Protein AF-A0A3M8T167-F1 (afdb_monomer_lite)

Secondary structure (DSSP, 8-state):
-HHHHHHHHHHHHHHHHHHHHHHHHHHHHHHS-GGGGGGG-S---HHHHHHHHHHTTHHHHHHHHHHHHHHHHHHHHHS---HHHHHHHHHHHHHHHHHHHHHHHHHHIIIIIIHHHHHT--

Sequence (122 aa):
MIRIVLSVWIYISSLVAIGTTAGLISRVLAVYPQAHLASFGPVVPTIATTHAAWLGSAPAALGLAAAISIAAGLYFWRSRRARESKTFAVTMIAAVNYFLAFFCVMTLLVAYFYLPKIANMA

pLDDT: mean 90.44, std 5.83, range [55.88, 97.62]

Organism: NCBI:txid1327343

Structure (mmCIF, N/CA/C/O backbone):
data_AF-A0A3M8T167-F1
#
_entry.id   AF-A0A3M8T167-F1
#
loop_
_atom_site.group_PDB
_atom_site.id
_atom_site.type_symbol
_atom_site.label_atom_id
_atom_site.label_alt_id
_atom_site.label_comp_id
_atom_site.label_asym_id
_atom_site.label_entity_id
_atom_site.label_seq_id
_atom_site.pdbx_PDB_ins_code
_atom_site.Cartn_x
_atom_site.Cartn_y
_atom_site.Cartn_z
_atom_site.occupancy
_atom_site.B_iso_or_equiv
_atom_site.auth_seq_id
_atom_site.auth_comp_id
_atom_site.auth_asym_id
_atom_site.auth_atom_id
_atom_site.pdbx_PDB_model_num
ATOM 1 N N . MET A 1 1 ? -25.338 4.955 16.435 1.00 73.62 1 MET A N 1
ATOM 2 C CA . MET A 1 1 ? -24.893 3.602 16.021 1.00 73.62 1 MET A CA 1
ATOM 3 C C . MET A 1 1 ? -24.368 3.567 14.588 1.00 73.62 1 MET A C 1
ATOM 5 O O . MET A 1 1 ? -23.264 3.078 14.398 1.00 73.62 1 MET A O 1
ATOM 9 N N . ILE A 1 2 ? -25.073 4.147 13.609 1.00 89.12 2 ILE A N 1
ATOM 10 C CA . ILE A 1 2 ? -24.676 4.093 12.188 1.00 89.12 2 ILE A CA 1
ATOM 11 C C . ILE A 1 2 ? -23.260 4.617 11.882 1.00 89.12 2 ILE A C 1
ATOM 13 O O . ILE A 1 2 ? -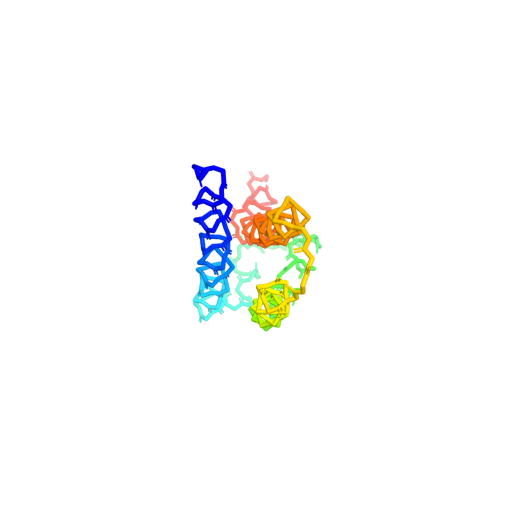22.524 3.979 11.141 1.00 89.12 2 ILE A O 1
ATOM 17 N N . ARG A 1 3 ? -22.823 5.709 12.529 1.00 84.88 3 ARG A N 1
ATOM 18 C CA . ARG A 1 3 ? -21.465 6.265 12.352 1.00 84.88 3 ARG A CA 1
ATOM 19 C C . ARG A 1 3 ? -20.358 5.269 12.702 1.00 84.88 3 ARG A C 1
ATOM 21 O O . ARG A 1 3 ? -19.374 5.182 11.987 1.00 84.88 3 ARG A O 1
ATOM 28 N N . ILE A 1 4 ? -20.540 4.494 13.772 1.00 86.25 4 ILE A N 1
ATOM 29 C CA . ILE A 1 4 ? -19.555 3.496 14.213 1.00 86.25 4 ILE A CA 1
ATOM 30 C C . ILE A 1 4 ? -19.459 2.373 13.181 1.00 86.25 4 ILE A C 1
ATOM 32 O O . ILE A 1 4 ? -18.360 1.978 12.807 1.00 86.25 4 ILE A O 1
ATOM 36 N N . VAL A 1 5 ? -20.611 1.897 12.699 1.00 90.19 5 VAL A N 1
ATOM 37 C CA . VAL A 1 5 ? -20.683 0.858 11.664 1.00 90.19 5 VAL A CA 1
ATOM 38 C C . VAL A 1 5 ? -19.960 1.323 10.398 1.00 90.19 5 VAL A C 1
ATOM 40 O O . VAL A 1 5 ? -19.103 0.604 9.894 1.00 90.19 5 VAL A O 1
ATOM 43 N N . LEU A 1 6 ? -20.223 2.552 9.942 1.00 92.44 6 LEU A N 1
ATOM 44 C CA . LEU A 1 6 ? -19.539 3.141 8.788 1.00 92.44 6 LEU A CA 1
ATOM 45 C C . LEU A 1 6 ? -18.024 3.246 9.000 1.00 92.44 6 LEU A C 1
ATOM 47 O O . LEU A 1 6 ? -17.267 2.832 8.130 1.00 92.44 6 LEU A O 1
ATOM 51 N N . SER A 1 7 ? -17.564 3.733 10.157 1.00 90.75 7 SER A N 1
ATOM 52 C CA . SER A 1 7 ? -16.128 3.825 10.457 1.00 90.75 7 SER A CA 1
ATOM 53 C C . SER A 1 7 ? -15.429 2.464 10.421 1.00 90.75 7 SER A C 1
ATOM 55 O O . SER A 1 7 ? -14.315 2.367 9.914 1.00 90.75 7 SER A O 1
ATOM 57 N N . VAL A 1 8 ? -16.076 1.410 10.929 1.00 91.44 8 VAL A N 1
ATOM 58 C CA . VAL A 1 8 ? -15.531 0.045 10.888 1.00 91.44 8 VAL A CA 1
ATOM 59 C C . VAL A 1 8 ? -15.446 -0.462 9.448 1.00 91.44 8 VAL A C 1
ATOM 61 O O . VAL A 1 8 ? -14.403 -0.976 9.052 1.00 91.44 8 VAL A O 1
ATOM 64 N N . TRP A 1 9 ? -16.491 -0.265 8.642 1.00 95.44 9 TRP A N 1
ATOM 65 C CA . TRP A 1 9 ? -16.477 -0.645 7.226 1.00 95.44 9 TRP A CA 1
ATOM 66 C C . TRP A 1 9 ? -15.403 0.095 6.428 1.00 95.44 9 TRP A C 1
ATOM 68 O O . TRP A 1 9 ? -14.665 -0.536 5.672 1.00 95.44 9 TRP A O 1
ATOM 78 N N . ILE A 1 10 ? -15.266 1.408 6.630 1.00 95.31 10 ILE A N 1
ATOM 79 C CA . ILE A 1 10 ? -14.222 2.239 6.007 1.00 95.31 10 ILE A CA 1
ATOM 80 C C . ILE A 1 10 ? -12.828 1.720 6.377 1.00 95.31 10 ILE A C 1
ATOM 82 O O . ILE A 1 10 ? -11.945 1.625 5.528 1.00 95.31 10 ILE A O 1
ATOM 86 N N . TYR A 1 11 ? -12.630 1.331 7.633 1.00 95.62 11 TYR A N 1
ATOM 87 C CA . TYR A 1 11 ? -11.363 0.773 8.082 1.00 95.62 11 TYR A CA 1
ATOM 88 C C . TYR A 1 11 ? -11.059 -0.597 7.472 1.00 95.62 11 TYR A C 1
ATOM 90 O O . TYR A 1 11 ? -9.970 -0.784 6.931 1.00 95.62 11 TYR A O 1
ATOM 98 N N . ILE A 1 12 ? -12.014 -1.532 7.486 1.00 95.75 12 ILE A N 1
ATOM 99 C CA . ILE A 1 12 ? -11.831 -2.866 6.893 1.00 95.75 12 ILE A CA 1
ATOM 100 C C . ILE A 1 12 ? -11.534 -2.747 5.395 1.00 95.75 12 ILE A C 1
ATOM 102 O O . ILE A 1 12 ? -10.572 -3.335 4.905 1.00 95.75 12 ILE A O 1
ATOM 106 N N . SER A 1 13 ? -12.312 -1.940 4.674 1.00 97.06 13 SER A N 1
ATOM 107 C CA . SER A 1 13 ? -12.094 -1.693 3.244 1.00 97.06 13 SER A CA 1
ATOM 108 C C . SER A 1 13 ? -10.734 -1.047 2.958 1.00 97.06 13 SER A C 1
ATOM 110 O O . SER A 1 13 ? -10.092 -1.415 1.978 1.00 97.06 13 SER A O 1
ATOM 112 N N . SER A 1 14 ? -10.223 -0.184 3.843 1.00 97.44 14 SER A N 1
ATOM 113 C CA . SER A 1 14 ? -8.873 0.379 3.699 1.00 97.44 14 SER A CA 1
ATOM 114 C C . SER A 1 14 ? -7.758 -0.672 3.827 1.00 97.44 14 SER A C 1
ATOM 116 O O . SER A 1 14 ? -6.765 -0.611 3.102 1.00 97.44 14 SER A O 1
ATOM 118 N N . LEU A 1 15 ? -7.928 -1.672 4.704 1.00 97.06 15 LEU A N 1
ATOM 119 C CA . LEU A 1 15 ? -6.986 -2.788 4.838 1.00 97.06 15 LEU A CA 1
ATOM 120 C C . LEU A 1 15 ? -7.015 -3.680 3.596 1.00 97.06 15 LEU A C 1
ATOM 122 O O . LEU A 1 15 ? -5.963 -4.088 3.105 1.00 97.06 15 LEU A O 1
ATOM 126 N N . VAL A 1 16 ? -8.214 -3.935 3.061 1.00 97.00 16 VAL A N 1
ATOM 127 C CA . VAL A 1 16 ? -8.377 -4.636 1.783 1.00 97.00 16 VAL A CA 1
ATOM 128 C C . VAL A 1 16 ? -7.675 -3.862 0.671 1.00 97.00 16 VAL A C 1
ATOM 130 O O . VAL A 1 16 ? -6.896 -4.469 -0.051 1.00 97.00 16 VAL A O 1
ATOM 133 N N . ALA A 1 17 ? -7.856 -2.540 0.578 1.00 96.25 17 ALA A N 1
ATOM 134 C CA . ALA A 1 17 ? -7.223 -1.709 -0.446 1.00 96.25 17 ALA A CA 1
ATOM 135 C C . ALA A 1 17 ? -5.686 -1.789 -0.414 1.00 96.25 17 ALA A C 1
ATOM 137 O O . ALA A 1 17 ? -5.055 -1.948 -1.462 1.00 96.25 17 ALA A O 1
ATOM 138 N N . ILE A 1 18 ? -5.069 -1.735 0.774 1.00 96.56 18 ILE A N 1
ATOM 139 C CA . ILE A 1 18 ? -3.619 -1.943 0.920 1.00 96.56 18 ILE A CA 1
ATOM 140 C C . ILE A 1 18 ? -3.228 -3.354 0.482 1.00 96.56 18 ILE A C 1
ATOM 142 O O . ILE A 1 18 ? -2.288 -3.510 -0.297 1.00 96.56 18 ILE A O 1
ATOM 146 N N . GLY A 1 19 ? -3.945 -4.377 0.956 1.00 95.00 19 GLY A N 1
ATOM 147 C CA . GLY A 1 19 ? -3.648 -5.773 0.642 1.00 95.00 19 GLY A CA 1
ATOM 148 C C . GLY A 1 19 ? -3.746 -6.071 -0.855 1.00 95.00 19 GLY A C 1
ATOM 149 O O . GLY A 1 19 ? -2.841 -6.674 -1.432 1.00 95.00 19 GLY A O 1
ATOM 150 N N . THR A 1 20 ? -4.801 -5.587 -1.513 1.00 96.56 20 THR A N 1
ATOM 151 C CA . THR A 1 20 ? -4.981 -5.722 -2.962 1.00 96.56 20 THR A CA 1
ATOM 152 C C . THR A 1 20 ? -3.918 -4.952 -3.727 1.00 96.56 20 THR A C 1
ATOM 154 O O . THR A 1 20 ? -3.410 -5.464 -4.718 1.00 96.56 20 THR A O 1
ATOM 157 N N . THR A 1 21 ? -3.539 -3.758 -3.265 1.00 96.31 21 THR A N 1
ATOM 158 C CA . THR A 1 21 ? -2.495 -2.952 -3.913 1.00 96.31 21 THR A CA 1
ATOM 159 C C . THR A 1 21 ? -1.130 -3.623 -3.810 1.00 96.31 21 THR A C 1
ATOM 161 O O . THR A 1 21 ? -0.450 -3.766 -4.823 1.00 96.31 21 THR A O 1
ATOM 164 N N . ALA A 1 22 ? -0.746 -4.101 -2.623 1.00 94.38 22 ALA A N 1
ATOM 165 C CA . ALA A 1 22 ? 0.494 -4.845 -2.431 1.00 94.38 22 ALA A CA 1
ATOM 166 C C . ALA A 1 22 ? 0.527 -6.095 -3.322 1.00 94.38 22 ALA A C 1
ATOM 168 O O . ALA A 1 22 ? 1.494 -6.309 -4.048 1.00 94.38 22 ALA A O 1
ATOM 169 N N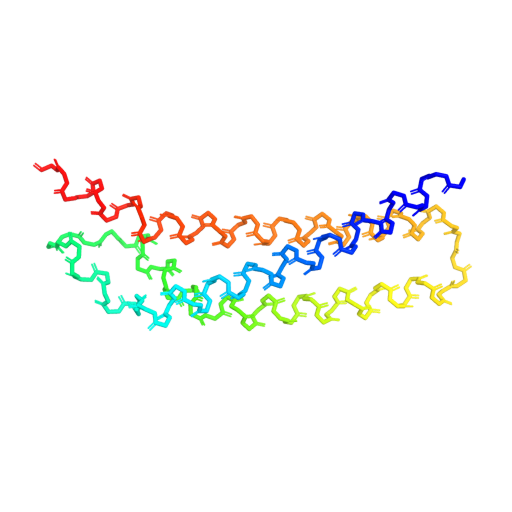 . GLY A 1 23 ? -0.564 -6.870 -3.334 1.00 94.06 23 GLY A N 1
ATOM 170 C CA . GLY A 1 23 ? -0.689 -8.055 -4.180 1.00 94.06 23 GLY A CA 1
ATOM 171 C C . GLY A 1 23 ? -0.611 -7.737 -5.675 1.00 94.06 23 GLY A C 1
ATOM 172 O O . GLY A 1 23 ? 0.050 -8.459 -6.421 1.00 94.06 23 GLY A O 1
ATOM 173 N N . LEU A 1 24 ? -1.244 -6.649 -6.118 1.00 94.38 24 LEU A N 1
ATOM 174 C CA . LEU A 1 24 ? -1.198 -6.196 -7.506 1.00 94.38 24 LEU A CA 1
ATOM 175 C C . LEU A 1 24 ? 0.226 -5.805 -7.904 1.00 94.38 24 LEU A C 1
ATOM 177 O O . LEU A 1 24 ? 0.710 -6.283 -8.925 1.00 94.38 24 LEU A O 1
ATOM 181 N N . ILE A 1 25 ? 0.919 -5.009 -7.087 1.00 93.44 25 ILE A N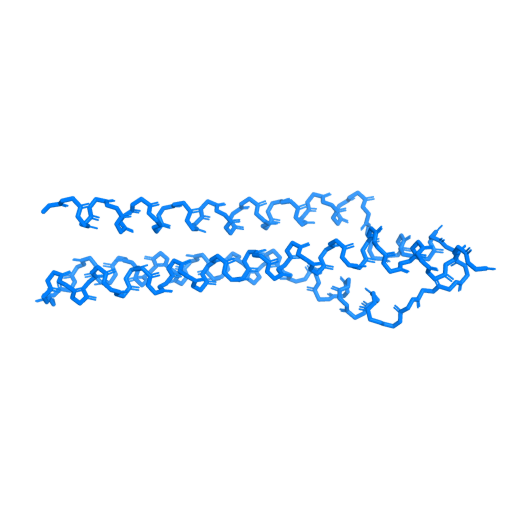 1
ATOM 182 C CA . ILE A 1 25 ? 2.306 -4.602 -7.352 1.00 93.44 25 ILE 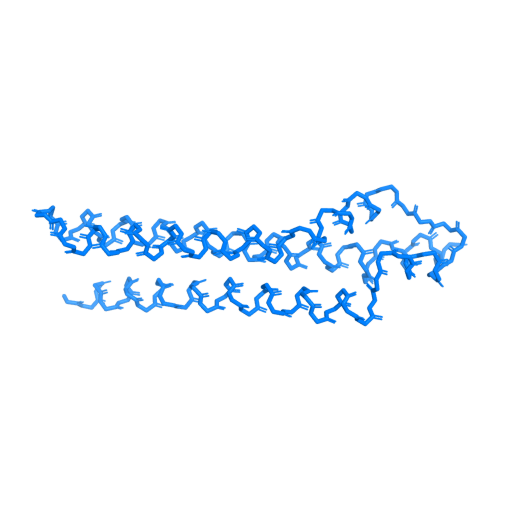A CA 1
ATOM 183 C C . ILE A 1 25 ? 3.222 -5.823 -7.407 1.00 93.44 25 ILE A C 1
ATOM 185 O O . ILE A 1 25 ? 3.972 -5.964 -8.367 1.00 93.44 25 ILE A O 1
ATOM 189 N N . SER A 1 26 ? 3.123 -6.747 -6.446 1.00 93.56 26 SER A N 1
ATOM 190 C CA . SER A 1 26 ? 3.917 -7.981 -6.459 1.00 93.56 26 SER A CA 1
ATOM 191 C C . SER A 1 26 ? 3.696 -8.802 -7.729 1.00 93.56 26 SER A C 1
ATOM 193 O O . SER A 1 26 ? 4.660 -9.277 -8.321 1.00 93.56 26 SER A O 1
ATOM 195 N N . ARG A 1 27 ? 2.443 -8.950 -8.178 1.00 93.50 27 ARG A N 1
ATOM 196 C CA . ARG A 1 27 ? 2.126 -9.680 -9.415 1.00 93.50 27 ARG A CA 1
ATOM 197 C C . ARG A 1 27 ? 2.660 -8.968 -10.651 1.00 93.50 27 ARG A C 1
ATOM 199 O O . ARG A 1 27 ? 3.229 -9.620 -11.517 1.00 93.50 27 ARG A O 1
ATOM 206 N N . VAL A 1 28 ? 2.500 -7.648 -10.727 1.00 90.94 28 VAL A N 1
ATOM 207 C CA . VAL A 1 28 ? 2.999 -6.863 -11.861 1.00 90.94 28 VAL A CA 1
ATOM 208 C C . VAL A 1 28 ? 4.518 -6.932 -11.926 1.00 90.94 28 VAL A C 1
ATOM 210 O O . VAL A 1 28 ? 5.035 -7.208 -12.995 1.00 90.94 28 VAL A O 1
ATOM 213 N N . LEU A 1 29 ? 5.231 -6.785 -10.808 1.00 90.06 29 LEU A N 1
ATOM 214 C CA . LEU A 1 29 ? 6.695 -6.863 -10.787 1.00 90.06 29 LEU A CA 1
ATOM 215 C C . LEU A 1 29 ? 7.239 -8.276 -11.035 1.00 90.06 29 LEU A C 1
ATOM 217 O O . LEU A 1 29 ? 8.350 -8.413 -11.537 1.00 90.06 29 LEU A O 1
ATOM 221 N N . ALA A 1 30 ? 6.470 -9.321 -10.718 1.00 90.38 30 ALA A N 1
ATOM 222 C CA . ALA A 1 30 ? 6.837 -10.695 -11.059 1.00 90.38 30 ALA A CA 1
ATOM 223 C C . ALA A 1 30 ? 6.792 -10.952 -12.576 1.00 90.38 30 ALA A C 1
ATOM 225 O O . ALA A 1 30 ? 7.586 -11.736 -13.086 1.00 90.38 30 ALA A O 1
ATOM 226 N N . VAL A 1 31 ? 5.873 -10.294 -13.291 1.00 90.50 31 VAL A N 1
ATOM 227 C CA . VAL A 1 31 ? 5.729 -10.413 -14.754 1.00 90.50 31 VAL A CA 1
ATOM 228 C C . VAL A 1 31 ? 6.598 -9.387 -15.490 1.00 90.50 31 VAL A C 1
ATOM 230 O O . VAL A 1 31 ? 7.203 -9.695 -16.513 1.00 90.50 31 VAL A O 1
ATOM 233 N N . TYR A 1 32 ? 6.685 -8.176 -14.949 1.00 87.56 32 TYR A N 1
ATOM 234 C CA . TYR A 1 32 ? 7.386 -7.024 -15.500 1.00 87.56 32 TYR A CA 1
ATOM 235 C C . TYR A 1 32 ? 8.422 -6.533 -14.482 1.00 87.56 32 TYR A C 1
ATOM 237 O O . TYR A 1 32 ? 8.192 -5.537 -13.789 1.00 87.56 32 TYR A O 1
ATOM 245 N N . PRO A 1 33 ? 9.562 -7.235 -14.348 1.00 85.94 33 PRO A N 1
ATOM 246 C CA . PRO A 1 33 ? 10.633 -6.801 -13.460 1.00 85.94 33 PRO A CA 1
ATOM 247 C C . PRO A 1 33 ? 11.187 -5.453 -13.925 1.00 85.94 33 PRO A C 1
ATOM 249 O O . PRO A 1 33 ? 11.038 -5.077 -15.083 1.00 85.94 33 PRO A O 1
ATOM 252 N N . GLN A 1 34 ? 11.898 -4.734 -13.057 1.00 84.44 34 GLN A N 1
ATOM 253 C CA . GLN A 1 34 ? 12.415 -3.395 -13.374 1.00 84.44 34 GLN A CA 1
ATOM 254 C C . GLN A 1 34 ? 13.258 -3.349 -14.666 1.00 84.44 34 GLN A C 1
ATOM 256 O O . GLN A 1 34 ? 13.205 -2.366 -15.400 1.00 84.44 34 GLN A O 1
ATOM 261 N N . ALA A 1 35 ? 13.980 -4.428 -14.989 1.00 84.31 35 ALA A N 1
ATOM 262 C CA . ALA A 1 35 ? 14.728 -4.561 -16.242 1.00 84.31 35 ALA A CA 1
ATOM 263 C C . ALA A 1 35 ? 13.839 -4.486 -17.502 1.00 84.31 35 ALA A C 1
ATOM 265 O O . ALA A 1 35 ? 14.300 -4.064 -18.559 1.00 84.31 35 ALA A O 1
ATOM 266 N N . HIS A 1 36 ? 12.553 -4.831 -17.388 1.00 85.25 36 HIS A N 1
ATOM 267 C CA . HIS A 1 36 ? 11.571 -4.721 -18.464 1.00 85.25 36 HIS A CA 1
ATOM 268 C C . HIS A 1 36 ? 11.351 -3.272 -18.912 1.00 85.25 36 HIS A C 1
ATOM 270 O O . HIS A 1 36 ? 10.944 -3.054 -20.050 1.00 85.25 36 HIS A O 1
ATOM 276 N N . LEU A 1 37 ? 11.675 -2.269 -18.084 1.00 82.31 37 LEU A N 1
ATOM 277 C CA . LEU A 1 37 ? 11.563 -0.867 -18.491 1.00 82.31 37 LEU A CA 1
ATOM 278 C C . LEU A 1 37 ? 12.385 -0.546 -19.748 1.00 82.31 37 LEU A C 1
ATOM 280 O O . LEU A 1 37 ? 11.937 0.234 -20.582 1.00 82.31 37 LEU A O 1
ATOM 284 N N . ALA A 1 38 ? 13.546 -1.187 -19.912 1.00 82.88 38 ALA A N 1
ATOM 285 C CA . ALA A 1 38 ? 14.402 -1.010 -21.084 1.00 82.88 38 ALA A CA 1
ATOM 286 C C . ALA A 1 38 ? 13.789 -1.588 -22.374 1.00 82.88 38 ALA A C 1
ATOM 288 O O . ALA A 1 38 ? 14.229 -1.252 -23.467 1.00 82.88 38 ALA A O 1
ATOM 289 N N . SER A 1 39 ? 12.764 -2.442 -22.264 1.00 84.75 39 SER A N 1
ATOM 290 C CA . SER A 1 39 ? 12.066 -2.998 -23.428 1.00 84.75 39 SER A CA 1
ATOM 291 C C . SER A 1 39 ? 11.033 -2.043 -24.038 1.00 84.75 39 SER A C 1
ATOM 293 O O . SER A 1 39 ? 10.600 -2.269 -25.164 1.00 84.75 39 SER A O 1
ATOM 295 N N . PHE A 1 40 ? 10.657 -0.962 -23.338 1.00 82.19 40 PHE A N 1
ATOM 296 C CA . PHE A 1 40 ? 9.684 0.012 -23.847 1.00 82.19 40 PHE A CA 1
ATOM 297 C C . PHE A 1 40 ? 10.244 0.950 -24.924 1.00 82.19 40 PHE A C 1
ATOM 299 O O . PHE A 1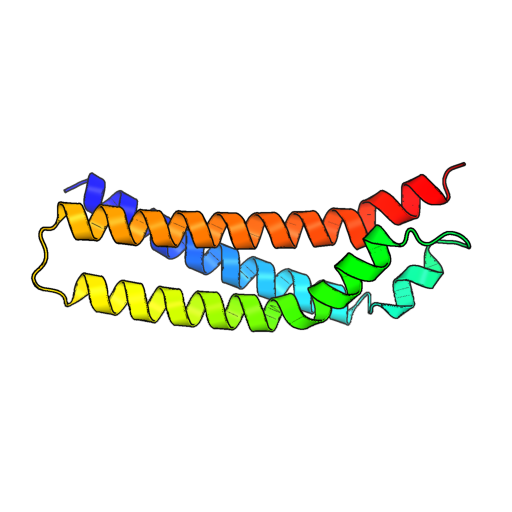 40 ? 9.460 1.614 -25.599 1.00 82.19 40 PHE A O 1
ATOM 306 N N . GLY A 1 41 ? 11.567 1.008 -25.094 1.00 83.56 41 GLY A N 1
ATOM 307 C CA . GLY A 1 41 ? 12.220 1.835 -26.104 1.00 83.56 41 GLY A CA 1
ATOM 308 C C . GLY A 1 41 ? 13.573 2.384 -25.645 1.00 83.56 41 GLY A C 1
ATOM 309 O O . GLY A 1 41 ? 13.996 2.133 -24.514 1.00 83.56 41 GLY A O 1
ATOM 310 N N . PRO A 1 42 ? 14.267 3.140 -26.515 1.00 82.50 42 PRO A N 1
ATOM 311 C CA . PRO A 1 42 ? 15.573 3.724 -26.208 1.00 82.50 42 PRO A CA 1
ATOM 312 C C . PRO A 1 42 ? 15.518 4.774 -25.090 1.00 82.50 42 PRO A C 1
ATOM 314 O O . PRO A 1 42 ? 16.521 4.989 -24.411 1.00 82.50 42 PRO A O 1
ATOM 317 N N . VAL A 1 43 ? 14.365 5.423 -24.880 1.00 84.25 43 VAL A N 1
ATOM 318 C CA . VAL A 1 43 ? 14.198 6.455 -23.853 1.00 84.25 43 VAL A CA 1
ATOM 319 C C . VAL A 1 43 ? 13.400 5.907 -22.674 1.00 84.25 43 VAL A C 1
ATOM 321 O O . VAL A 1 43 ? 12.207 5.623 -22.784 1.00 84.25 43 VAL A O 1
ATOM 324 N N . VAL A 1 44 ? 14.045 5.825 -21.509 1.00 85.00 44 VAL A N 1
ATOM 325 C CA . VAL A 1 44 ? 13.382 5.523 -20.233 1.00 85.00 44 VAL A CA 1
ATOM 326 C C . VAL A 1 44 ? 13.510 6.742 -19.315 1.00 85.00 44 VAL A C 1
ATOM 328 O O . VAL A 1 44 ? 14.611 7.030 -18.842 1.00 85.00 44 VAL A O 1
ATOM 331 N N . PRO A 1 45 ? 12.416 7.477 -19.041 1.00 85.62 45 PRO A N 1
ATOM 332 C CA . PRO A 1 45 ? 12.466 8.653 -18.179 1.00 85.62 45 PRO A CA 1
ATOM 333 C C . PRO A 1 45 ? 12.978 8.323 -16.775 1.00 85.62 45 PRO A C 1
ATOM 335 O O . PRO A 1 45 ? 12.535 7.353 -16.159 1.00 85.62 45 PRO A O 1
ATOM 338 N N . THR A 1 46 ? 13.832 9.183 -16.217 1.00 85.81 46 THR A N 1
ATOM 339 C CA . THR A 1 46 ? 14.398 9.009 -14.865 1.00 85.81 46 THR A CA 1
ATOM 340 C C . THR A 1 46 ? 13.318 8.860 -13.793 1.00 85.81 46 THR A C 1
ATOM 342 O O . THR A 1 46 ? 13.443 8.054 -12.880 1.00 85.81 46 THR A O 1
ATOM 345 N N . ILE A 1 47 ? 12.201 9.577 -13.927 1.00 84.50 47 ILE A N 1
ATOM 346 C CA . ILE A 1 47 ? 11.068 9.466 -12.997 1.00 84.50 47 ILE A CA 1
ATOM 347 C C . ILE A 1 47 ? 10.492 8.038 -12.994 1.00 84.50 47 ILE A C 1
ATOM 349 O O . ILE A 1 47 ? 10.177 7.501 -11.933 1.00 84.50 47 ILE A O 1
ATOM 353 N N . ALA A 1 48 ? 10.409 7.384 -14.158 1.00 85.06 48 ALA A N 1
ATOM 354 C CA . ALA A 1 48 ? 9.927 6.009 -14.259 1.00 85.06 48 ALA A CA 1
ATOM 355 C C . ALA A 1 48 ? 10.899 5.015 -13.602 1.00 85.06 48 ALA A C 1
ATOM 357 O O . ALA A 1 48 ? 10.457 4.107 -12.897 1.00 85.06 48 ALA A O 1
ATOM 358 N N . THR A 1 49 ? 12.215 5.208 -13.757 1.00 86.75 49 THR A N 1
ATOM 359 C CA . THR A 1 49 ? 13.218 4.333 -13.127 1.00 86.75 49 THR A CA 1
ATOM 360 C C . THR A 1 49 ? 13.248 4.491 -11.609 1.00 86.75 49 THR A C 1
ATOM 362 O O . THR A 1 49 ? 13.288 3.485 -10.900 1.00 86.75 49 THR A O 1
ATOM 365 N N . THR A 1 50 ? 13.159 5.723 -11.095 1.00 88.50 50 THR A N 1
ATOM 366 C CA . THR A 1 50 ? 13.086 5.995 -9.651 1.00 88.50 50 THR A CA 1
ATOM 367 C C . THR A 1 50 ? 11.845 5.358 -9.030 1.00 88.50 50 THR A C 1
ATOM 369 O O . THR A 1 50 ? 11.936 4.673 -8.010 1.00 88.50 50 THR A O 1
ATOM 372 N N . HIS A 1 51 ? 10.684 5.525 -9.662 1.00 88.25 51 HIS A N 1
ATOM 373 C CA . HIS A 1 51 ? 9.442 4.933 -9.180 1.00 88.25 51 HIS A CA 1
ATOM 374 C C . HIS A 1 51 ? 9.445 3.405 -9.255 1.00 88.25 51 HIS A C 1
ATOM 376 O O . HIS A 1 51 ? 8.999 2.757 -8.312 1.00 88.25 51 HIS A O 1
ATOM 382 N N . ALA A 1 52 ? 9.988 2.811 -10.318 1.00 86.88 52 ALA A N 1
ATOM 383 C CA . ALA A 1 52 ? 10.098 1.360 -10.427 1.00 86.88 52 ALA A CA 1
ATOM 384 C C . ALA A 1 52 ? 11.048 0.749 -9.388 1.00 86.88 52 ALA A C 1
ATOM 386 O O . ALA A 1 52 ? 10.723 -0.295 -8.825 1.00 86.88 52 ALA A O 1
ATOM 387 N N . ALA A 1 53 ? 12.168 1.414 -9.083 1.00 88.50 53 ALA A N 1
ATOM 388 C CA . ALA A 1 53 ? 13.068 0.995 -8.009 1.00 88.50 53 ALA A CA 1
ATOM 389 C C . ALA A 1 53 ? 12.351 0.993 -6.650 1.00 88.50 53 ALA A C 1
ATOM 391 O O . ALA A 1 53 ? 12.446 0.034 -5.885 1.00 88.50 53 ALA A O 1
ATOM 392 N N . TRP A 1 54 ? 11.581 2.047 -6.368 1.00 88.31 54 TRP A N 1
ATOM 393 C CA . TRP A 1 54 ? 10.802 2.145 -5.135 1.00 88.31 54 TRP A CA 1
ATOM 394 C C . TRP A 1 54 ? 9.669 1.111 -5.063 1.00 88.31 54 TRP A C 1
ATOM 396 O O . TRP A 1 54 ? 9.449 0.502 -4.019 1.00 88.31 54 TRP A O 1
ATOM 406 N N . LEU A 1 55 ? 8.982 0.842 -6.178 1.00 91.00 55 LEU A N 1
ATOM 407 C CA . LEU A 1 55 ? 7.912 -0.159 -6.239 1.00 91.00 55 LEU A CA 1
ATOM 408 C C . LEU A 1 55 ? 8.389 -1.563 -5.851 1.00 91.00 55 LEU A C 1
ATOM 410 O O . LEU A 1 55 ? 7.593 -2.332 -5.317 1.00 91.00 55 LEU A O 1
ATOM 414 N N . GLY A 1 56 ? 9.674 -1.881 -6.040 1.00 89.38 56 GLY A N 1
ATOM 415 C CA . GLY A 1 56 ? 10.269 -3.139 -5.582 1.00 89.38 56 GLY A CA 1
ATOM 416 C C . GLY A 1 56 ? 10.133 -3.376 -4.073 1.00 89.38 56 GLY A C 1
ATOM 417 O O . GLY A 1 56 ? 9.937 -4.513 -3.648 1.00 89.38 56 GLY A O 1
ATOM 418 N N . SER A 1 57 ? 10.168 -2.317 -3.258 1.00 91.81 57 SER A N 1
ATOM 419 C CA . SER A 1 57 ? 9.987 -2.399 -1.801 1.00 91.81 57 SER A CA 1
ATOM 420 C C . SER A 1 57 ? 8.563 -2.065 -1.340 1.00 91.81 57 SER A C 1
ATOM 422 O O . SER A 1 57 ? 8.215 -2.314 -0.180 1.00 91.81 57 SER A O 1
ATOM 424 N N . ALA A 1 58 ? 7.705 -1.566 -2.237 1.00 92.56 58 ALA A N 1
ATOM 425 C CA . ALA A 1 58 ? 6.349 -1.135 -1.908 1.00 92.56 58 ALA A CA 1
ATOM 426 C C . ALA A 1 58 ? 5.464 -2.242 -1.296 1.00 92.56 58 ALA A C 1
ATOM 428 O O . ALA A 1 58 ? 4.795 -1.947 -0.307 1.00 92.56 58 ALA A O 1
ATOM 429 N N . PRO A 1 59 ? 5.462 -3.513 -1.762 1.00 93.50 59 PRO A N 1
ATOM 430 C CA . PRO A 1 59 ? 4.663 -4.564 -1.125 1.00 93.50 59 PRO A CA 1
ATOM 431 C C . PRO A 1 59 ? 5.037 -4.801 0.342 1.00 93.50 59 PRO A C 1
ATOM 433 O O . PRO A 1 59 ? 4.154 -4.944 1.187 1.00 93.50 59 PRO A O 1
ATOM 436 N N . ALA A 1 60 ? 6.335 -4.790 0.664 1.00 93.81 60 ALA A N 1
ATOM 437 C CA . ALA A 1 60 ? 6.811 -4.944 2.036 1.00 93.81 60 ALA A CA 1
ATOM 438 C C . ALA A 1 60 ? 6.421 -3.733 2.901 1.00 93.81 60 ALA A C 1
ATOM 440 O O . ALA A 1 60 ? 5.921 -3.904 4.013 1.00 93.81 60 ALA A O 1
ATOM 441 N N . ALA A 1 61 ? 6.575 -2.514 2.372 1.00 93.62 61 ALA A N 1
ATOM 442 C CA . ALA A 1 61 ? 6.170 -1.287 3.056 1.00 93.62 61 ALA A CA 1
ATOM 443 C C . ALA A 1 61 ? 4.654 -1.242 3.325 1.00 93.62 61 ALA A C 1
ATOM 445 O O . ALA A 1 61 ? 4.226 -0.913 4.431 1.00 93.62 61 ALA A O 1
ATOM 446 N N . LEU A 1 62 ? 3.838 -1.636 2.344 1.00 94.44 62 LEU A N 1
ATOM 447 C CA . LEU A 1 62 ? 2.386 -1.757 2.475 1.00 94.44 62 LEU A CA 1
ATOM 448 C C . LEU A 1 62 ? 1.991 -2.846 3.484 1.00 94.44 62 LEU A C 1
ATOM 450 O O . LEU A 1 62 ? 1.078 -2.637 4.282 1.00 94.44 62 LEU A O 1
ATOM 454 N N . GLY A 1 63 ? 2.706 -3.973 3.513 1.00 92.88 63 GLY A N 1
ATOM 455 C CA . GLY A 1 63 ? 2.522 -5.017 4.524 1.00 92.88 63 GLY A CA 1
ATOM 456 C C . GLY A 1 63 ? 2.795 -4.516 5.946 1.00 92.88 63 GLY A C 1
ATOM 457 O O . GLY A 1 63 ? 1.988 -4.743 6.850 1.00 92.88 63 GLY A O 1
ATOM 458 N N . LEU A 1 64 ? 3.882 -3.764 6.143 1.00 95.06 64 LEU A N 1
ATOM 459 C CA . LEU A 1 64 ? 4.185 -3.114 7.423 1.00 95.06 64 LEU A CA 1
ATOM 460 C C . LEU A 1 64 ? 3.118 -2.079 7.802 1.00 95.06 64 LEU A C 1
ATOM 462 O O . LEU A 1 64 ? 2.662 -2.061 8.945 1.00 95.06 64 LEU A O 1
ATOM 466 N N . ALA A 1 65 ? 2.663 -1.260 6.850 1.00 94.31 65 ALA A N 1
ATOM 467 C CA . ALA A 1 65 ? 1.593 -0.290 7.076 1.00 94.31 65 ALA A CA 1
ATOM 468 C C . ALA A 1 65 ? 0.272 -0.966 7.486 1.00 94.31 65 ALA A C 1
ATOM 470 O O . ALA A 1 65 ? -0.407 -0.493 8.402 1.00 94.31 65 ALA A O 1
ATOM 471 N N . ALA A 1 66 ? -0.068 -2.107 6.875 1.00 94.88 66 ALA A N 1
ATOM 472 C CA . ALA A 1 66 ? -1.217 -2.917 7.271 1.00 94.88 66 ALA A CA 1
ATOM 473 C C . ALA A 1 66 ? -1.060 -3.465 8.698 1.00 94.88 66 ALA A C 1
ATOM 475 O O . ALA A 1 66 ? -1.982 -3.339 9.504 1.00 94.88 66 ALA A O 1
ATOM 476 N N . ALA A 1 67 ? 0.109 -4.012 9.045 1.00 96.44 67 ALA A N 1
ATOM 477 C CA . ALA A 1 67 ? 0.379 -4.534 10.385 1.00 96.44 67 ALA A CA 1
ATOM 478 C C . ALA A 1 67 ? 0.265 -3.442 11.465 1.00 96.44 67 ALA A C 1
ATOM 480 O O . ALA A 1 67 ? -0.413 -3.636 12.478 1.00 96.44 67 ALA A O 1
ATOM 481 N N . ILE A 1 68 ? 0.854 -2.266 11.220 1.00 96.44 68 ILE A N 1
ATOM 482 C CA . ILE A 1 68 ? 0.750 -1.097 12.107 1.00 96.44 68 ILE A CA 1
ATOM 483 C C . ILE A 1 68 ? -0.708 -0.641 12.220 1.00 96.44 68 ILE A C 1
ATOM 485 O O . ILE A 1 68 ? -1.187 -0.378 13.324 1.00 96.44 68 ILE A O 1
ATOM 489 N N . SER A 1 69 ? -1.441 -0.602 11.106 1.00 95.06 69 SER A N 1
ATOM 490 C CA . SER A 1 69 ? -2.859 -0.234 11.095 1.00 95.06 69 SER A CA 1
ATOM 491 C C . SER A 1 69 ? -3.710 -1.179 11.931 1.00 95.06 69 SER A C 1
ATOM 493 O O . SER A 1 69 ? -4.576 -0.711 12.671 1.00 95.06 69 SER A O 1
ATOM 495 N N . ILE A 1 70 ? -3.469 -2.491 11.843 1.00 96.12 70 ILE A N 1
ATOM 496 C CA . ILE A 1 70 ? -4.154 -3.519 12.641 1.00 96.12 70 ILE A CA 1
ATOM 497 C C . ILE A 1 70 ? -3.828 -3.345 14.125 1.00 96.12 70 ILE A C 1
ATOM 499 O O . ILE A 1 70 ? -4.740 -3.303 14.952 1.00 96.12 70 ILE A O 1
ATOM 503 N N . ALA A 1 71 ? -2.550 -3.173 14.472 1.00 96.00 71 ALA A N 1
ATOM 504 C CA . ALA A 1 71 ? -2.127 -2.941 15.850 1.00 96.00 71 ALA A CA 1
ATOM 505 C C . ALA A 1 71 ? -2.769 -1.671 16.438 1.00 96.00 71 ALA A C 1
ATOM 507 O O . ALA A 1 71 ? -3.313 -1.703 17.545 1.00 96.00 71 ALA A O 1
ATOM 508 N N . ALA A 1 72 ? -2.785 -0.574 15.676 1.00 93.06 72 ALA A N 1
ATOM 509 C CA . ALA A 1 72 ? -3.425 0.674 16.072 1.00 93.06 72 ALA A CA 1
ATOM 510 C C . ALA A 1 72 ? -4.947 0.510 16.225 1.00 93.06 72 ALA A C 1
ATOM 512 O O . ALA A 1 72 ? -5.516 0.945 17.226 1.00 93.06 72 ALA A O 1
ATOM 513 N N . GLY A 1 73 ? -5.607 -0.176 15.286 1.00 91.75 73 GLY A N 1
ATOM 514 C CA . GLY A 1 73 ? -7.034 -0.495 15.365 1.00 91.75 73 GLY A CA 1
ATOM 515 C C . GLY A 1 73 ? -7.385 -1.283 16.630 1.00 91.75 73 GLY A C 1
ATOM 516 O O . GLY A 1 73 ? -8.296 -0.900 17.367 1.00 91.75 73 GLY A O 1
ATOM 517 N N . LEU A 1 74 ? -6.609 -2.326 16.944 1.00 94.19 74 LEU A N 1
ATOM 518 C CA . LEU A 1 74 ? -6.759 -3.124 18.166 1.00 94.19 74 LEU A CA 1
ATOM 519 C C . LEU A 1 74 ? -6.513 -2.299 19.435 1.00 94.19 74 LEU A C 1
ATOM 521 O O . LEU A 1 74 ? -7.264 -2.425 20.407 1.00 94.19 74 LEU A O 1
ATOM 525 N N . TYR A 1 75 ? -5.499 -1.430 19.428 1.00 94.44 75 TYR A N 1
ATOM 526 C CA . TYR A 1 75 ? -5.221 -0.510 20.529 1.00 94.44 75 TYR A CA 1
ATOM 527 C C . TYR A 1 75 ? -6.407 0.427 20.787 1.00 94.44 75 TYR A C 1
ATOM 529 O O . TYR A 1 75 ? -6.901 0.511 21.915 1.00 94.44 75 TYR A O 1
ATOM 537 N N . PHE A 1 76 ? -6.925 1.096 19.750 1.00 91.81 76 PHE A N 1
ATOM 538 C CA . PHE A 1 76 ? -8.061 2.007 19.896 1.00 91.81 76 PHE A CA 1
ATOM 539 C C . PHE A 1 76 ? -9.328 1.273 20.327 1.00 91.81 76 PHE A C 1
ATOM 541 O O . PHE A 1 76 ? -10.050 1.777 21.195 1.00 91.81 76 PHE A O 1
ATOM 548 N N . TRP A 1 77 ? -9.559 0.069 19.802 1.00 88.50 77 TRP A N 1
ATOM 549 C CA . TRP A 1 77 ? -10.663 -0.790 20.212 1.00 88.50 77 TRP A CA 1
ATOM 550 C C . TRP A 1 77 ? -10.619 -1.085 21.716 1.00 88.50 77 TRP A C 1
ATOM 552 O O . TRP A 1 77 ? -11.597 -0.808 22.418 1.00 88.50 77 TRP A O 1
ATOM 562 N N . ARG A 1 78 ? -9.464 -1.540 22.226 1.00 91.75 78 ARG A N 1
ATOM 563 C CA . ARG A 1 78 ? -9.255 -1.890 23.643 1.00 91.75 78 ARG A CA 1
ATOM 564 C C . ARG A 1 78 ? -9.143 -0.690 24.587 1.00 91.75 78 ARG A C 1
ATOM 566 O O . ARG A 1 78 ? -9.364 -0.843 25.784 1.00 91.75 78 ARG A O 1
ATOM 573 N N . SER A 1 79 ? -8.813 0.499 24.086 1.00 91.25 79 SER A N 1
ATOM 574 C CA . SER A 1 79 ? -8.654 1.691 24.927 1.00 91.25 79 SER A CA 1
ATOM 575 C C . SER A 1 79 ? -9.956 2.087 25.646 1.00 91.25 79 SER A C 1
ATOM 577 O O . SER A 1 79 ? -11.055 1.876 25.134 1.00 91.25 79 SER A O 1
ATOM 579 N N . ARG A 1 80 ? -9.865 2.742 26.811 1.00 91.19 80 ARG A N 1
ATOM 580 C CA . ARG A 1 80 ? -11.036 3.303 27.526 1.00 91.19 80 ARG A CA 1
ATOM 581 C C . ARG A 1 80 ? -11.485 4.676 26.994 1.00 91.19 80 ARG A C 1
ATOM 583 O O . ARG A 1 80 ? -12.234 5.379 27.660 1.00 91.19 80 ARG A O 1
ATOM 590 N N . ARG A 1 81 ? -11.013 5.081 25.807 1.00 89.56 81 ARG A N 1
ATOM 591 C CA . ARG A 1 81 ? -11.316 6.394 25.213 1.00 89.56 81 ARG A CA 1
ATOM 592 C C . ARG A 1 81 ? -12.792 6.519 24.825 1.00 89.56 81 ARG A C 1
ATOM 594 O O . ARG A 1 81 ? -13.462 5.516 24.564 1.00 89.56 81 ARG A O 1
ATOM 601 N N . ALA A 1 82 ? -13.267 7.761 24.722 1.00 91.12 82 ALA A N 1
ATOM 602 C CA . ALA A 1 82 ? -14.600 8.066 24.217 1.00 91.12 82 ALA A CA 1
ATOM 603 C C . ALA A 1 82 ? -14.817 7.462 22.819 1.00 91.12 82 ALA A C 1
ATOM 605 O O . ALA A 1 82 ? -13.898 7.401 21.995 1.00 91.12 82 ALA A O 1
ATOM 606 N N . ARG A 1 83 ? -16.051 7.017 22.545 1.00 87.50 83 ARG A N 1
ATOM 607 C CA . ARG A 1 83 ? -16.404 6.356 21.277 1.00 87.50 83 ARG A CA 1
ATOM 608 C C . ARG A 1 83 ? -16.103 7.237 20.063 1.00 87.50 83 ARG A C 1
ATOM 610 O O . ARG A 1 83 ? -15.619 6.718 19.065 1.00 87.50 83 ARG A O 1
ATOM 617 N N . GLU A 1 84 ? -16.319 8.544 20.177 1.00 88.69 84 GLU A N 1
ATOM 618 C CA . GLU A 1 84 ? -16.063 9.510 19.101 1.00 88.69 84 GLU A CA 1
ATOM 619 C C . GLU A 1 84 ? -14.580 9.591 18.730 1.00 88.69 84 GLU A C 1
ATOM 621 O O . GLU A 1 84 ? -14.224 9.495 17.554 1.00 88.69 84 GLU A O 1
ATOM 626 N N . SER A 1 85 ? -13.696 9.661 19.730 1.00 90.12 85 SER A N 1
ATOM 627 C CA . SER A 1 85 ? -12.248 9.666 19.508 1.00 90.12 85 SER A CA 1
ATOM 628 C C . SER A 1 85 ? -11.767 8.369 18.857 1.00 90.12 85 SER A C 1
ATOM 630 O O . SER A 1 85 ? -10.869 8.402 18.019 1.00 90.12 85 SER A O 1
ATOM 632 N N . LYS A 1 86 ? -12.375 7.223 19.205 1.00 90.56 86 LYS A N 1
ATOM 633 C CA . LYS A 1 86 ? -12.073 5.938 18.555 1.00 90.56 86 LYS A CA 1
ATOM 634 C C . LYS A 1 86 ? -12.489 5.946 17.090 1.00 90.56 86 LYS A C 1
ATOM 636 O O . LYS A 1 86 ? -11.686 5.577 16.241 1.00 90.56 86 LYS A O 1
ATOM 641 N N . THR A 1 87 ? -13.717 6.379 16.790 1.00 90.94 87 THR A N 1
ATOM 642 C CA . THR A 1 87 ? -14.202 6.441 15.406 1.00 90.94 87 THR A CA 1
ATOM 643 C C . THR A 1 87 ? -13.345 7.363 14.555 1.00 90.94 87 THR A C 1
ATOM 645 O O . THR A 1 87 ? -12.948 6.956 13.471 1.00 90.94 87 THR A O 1
ATOM 64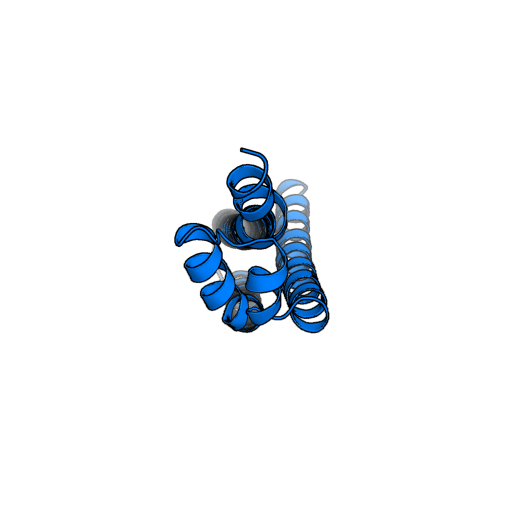8 N N . PHE A 1 88 ? -12.980 8.539 15.076 1.00 92.12 88 PHE A N 1
ATOM 649 C CA . PHE A 1 88 ? -12.114 9.488 14.381 1.00 92.12 88 PHE A CA 1
ATOM 650 C C . PHE A 1 88 ? -10.722 8.905 14.097 1.00 92.12 88 PHE A C 1
ATOM 652 O O . PHE A 1 88 ? -10.244 8.961 12.965 1.00 92.12 88 PHE A O 1
ATOM 659 N N . ALA A 1 89 ? -10.087 8.288 15.099 1.00 92.62 89 ALA A N 1
ATOM 660 C CA . ALA A 1 89 ? -8.766 7.686 14.936 1.00 92.62 89 ALA A CA 1
ATOM 661 C C . ALA A 1 89 ? -8.770 6.552 13.900 1.00 92.62 89 ALA A C 1
ATOM 663 O O . ALA A 1 89 ? -7.902 6.496 13.034 1.00 92.62 89 ALA A O 1
ATOM 664 N N . VAL A 1 90 ? -9.778 5.677 13.948 1.00 93.31 90 VAL A N 1
ATOM 665 C CA . VAL A 1 90 ? -9.924 4.562 13.003 1.00 93.31 90 VAL A CA 1
ATOM 666 C C . VAL A 1 90 ? -10.171 5.068 11.576 1.00 93.31 90 VAL A C 1
ATOM 668 O O . VAL A 1 90 ? -9.573 4.546 10.636 1.00 93.31 90 VAL A O 1
ATOM 671 N N . THR A 1 91 ? -10.972 6.124 11.396 1.00 93.94 91 THR A N 1
ATOM 672 C CA . THR A 1 91 ? -11.156 6.752 10.076 1.00 93.94 91 THR A CA 1
ATOM 673 C C . THR A 1 91 ? -9.904 7.467 9.575 1.00 93.94 91 THR A C 1
ATOM 675 O O . THR A 1 91 ? -9.632 7.424 8.381 1.00 93.94 91 THR A O 1
ATOM 678 N N . MET A 1 92 ? -9.112 8.078 10.462 1.00 95.44 92 MET A N 1
ATOM 679 C CA . MET A 1 92 ? -7.833 8.695 10.098 1.00 95.44 92 MET A CA 1
ATOM 680 C C . MET A 1 92 ? -6.844 7.641 9.586 1.00 95.44 92 MET A C 1
ATOM 682 O O . MET A 1 92 ? -6.244 7.817 8.530 1.00 95.44 92 MET A O 1
ATOM 686 N N . ILE A 1 93 ? -6.720 6.514 10.297 1.00 95.75 93 ILE A N 1
ATOM 687 C CA . ILE A 1 93 ? -5.886 5.382 9.864 1.00 95.75 93 ILE A CA 1
ATOM 688 C C . ILE A 1 93 ? -6.354 4.876 8.497 1.00 95.75 93 ILE A C 1
ATOM 690 O O . ILE A 1 93 ? -5.541 4.656 7.603 1.00 95.75 93 ILE A O 1
ATOM 694 N N . ALA A 1 94 ? -7.668 4.749 8.306 1.00 95.88 94 ALA A N 1
ATOM 695 C CA . ALA A 1 94 ? -8.223 4.332 7.027 1.00 95.88 94 ALA A CA 1
ATOM 696 C C . ALA A 1 94 ? -7.884 5.308 5.888 1.00 95.88 94 ALA A C 1
ATOM 698 O O . ALA A 1 94 ? -7.515 4.871 4.802 1.00 95.88 94 ALA A O 1
ATOM 699 N N . ALA A 1 95 ? -7.955 6.619 6.134 1.00 96.44 95 ALA A N 1
ATOM 700 C CA . ALA A 1 95 ? -7.584 7.636 5.153 1.00 96.44 95 ALA A CA 1
ATOM 701 C C . ALA A 1 95 ? -6.104 7.536 4.748 1.00 96.44 95 ALA A C 1
ATOM 703 O O . ALA A 1 95 ? -5.793 7.580 3.559 1.00 96.44 95 ALA A O 1
ATOM 704 N N . VAL A 1 96 ? -5.201 7.324 5.713 1.00 96.88 96 VAL A N 1
ATOM 705 C CA . VAL A 1 96 ? -3.773 7.082 5.437 1.00 96.88 96 VAL A CA 1
ATOM 706 C C . VAL A 1 96 ? -3.591 5.826 4.585 1.00 96.88 96 VAL A C 1
ATOM 708 O O . VAL A 1 96 ? -2.836 5.842 3.615 1.00 96.88 96 VAL A O 1
ATOM 711 N N . ASN A 1 97 ? -4.325 4.758 4.892 1.00 97.44 97 ASN A N 1
ATOM 712 C CA . ASN A 1 97 ? -4.243 3.515 4.134 1.00 97.44 97 ASN A CA 1
ATOM 713 C C . ASN A 1 97 ? -4.698 3.678 2.683 1.00 97.44 97 ASN A C 1
ATOM 715 O O . ASN A 1 97 ? -4.029 3.202 1.765 1.00 97.44 97 ASN A O 1
ATOM 719 N N . TYR A 1 98 ? -5.799 4.397 2.467 1.00 97.62 98 TYR A N 1
ATOM 720 C CA . TYR A 1 98 ? -6.268 4.737 1.128 1.00 97.62 98 TYR A CA 1
ATOM 721 C C . TYR A 1 98 ? -5.276 5.608 0.369 1.00 97.62 98 TYR A C 1
ATOM 723 O O . TYR A 1 98 ? -5.026 5.352 -0.806 1.00 97.62 98 TYR A O 1
ATOM 731 N N . PHE A 1 99 ? -4.689 6.602 1.034 1.00 96.94 99 PHE A N 1
ATOM 732 C CA . PHE A 1 99 ? -3.679 7.458 0.425 1.00 96.94 99 PHE A CA 1
ATOM 733 C C . PHE A 1 99 ? -2.458 6.652 -0.030 1.00 96.94 99 PHE A C 1
ATOM 735 O O . PHE A 1 99 ? -2.026 6.794 -1.171 1.00 96.94 99 PHE A O 1
ATOM 742 N N . LEU A 1 100 ? -1.945 5.754 0.819 1.00 95.06 100 LEU A N 1
ATOM 743 C CA . LEU A 1 100 ? -0.825 4.878 0.470 1.00 95.06 100 LEU A CA 1
ATOM 744 C C . LEU A 1 100 ? -1.171 3.954 -0.700 1.00 95.06 100 LEU A C 1
ATOM 746 O O . LEU A 1 100 ? -0.395 3.862 -1.649 1.00 95.06 100 LEU A O 1
ATOM 750 N N . ALA A 1 101 ? -2.340 3.309 -0.663 1.00 95.50 101 ALA A N 1
ATOM 751 C CA . ALA A 1 101 ? -2.804 2.453 -1.750 1.00 95.50 101 ALA A CA 1
ATOM 752 C C . ALA A 1 101 ? -2.890 3.234 -3.073 1.00 95.50 101 ALA A C 1
ATOM 754 O O . ALA A 1 101 ? -2.299 2.834 -4.076 1.00 95.50 101 ALA A O 1
ATOM 755 N N . PHE A 1 102 ? -3.552 4.392 -3.060 1.00 95.94 102 PHE A N 1
ATOM 756 C CA . PHE A 1 102 ? -3.704 5.250 -4.231 1.00 95.94 102 PHE A CA 1
ATOM 757 C C . PHE A 1 102 ? -2.357 5.732 -4.781 1.00 95.94 102 PHE A C 1
ATOM 759 O O . PHE A 1 102 ? -2.108 5.618 -5.981 1.00 95.94 102 PHE A O 1
ATOM 766 N N . PHE A 1 103 ? -1.464 6.209 -3.910 1.00 94.69 103 PHE A N 1
ATOM 767 C CA . PHE A 1 103 ? -0.125 6.651 -4.290 1.00 94.69 103 PHE A CA 1
ATOM 768 C C . PHE A 1 103 ? 0.663 5.531 -4.978 1.00 94.69 103 PHE A C 1
ATOM 770 O O . PHE A 1 103 ? 1.250 5.751 -6.038 1.00 94.69 103 PHE A O 1
ATOM 777 N N . CYS A 1 104 ? 0.640 4.314 -4.426 1.00 94.31 104 CYS A N 1
ATOM 778 C CA . CYS A 1 104 ? 1.360 3.182 -5.008 1.00 94.31 104 CYS A CA 1
ATOM 779 C C . CYS A 1 104 ? 0.785 2.762 -6.368 1.00 94.31 104 CYS A C 1
ATOM 781 O O . CYS A 1 104 ? 1.548 2.501 -7.297 1.00 94.31 104 CYS A O 1
ATOM 783 N N . VAL A 1 105 ? -0.546 2.729 -6.513 1.00 94.12 105 VAL A N 1
ATOM 784 C CA . VAL A 1 105 ? -1.201 2.422 -7.797 1.00 94.12 105 VAL A CA 1
ATOM 785 C C . VAL A 1 105 ? -0.856 3.472 -8.850 1.00 94.12 105 VAL A C 1
ATOM 787 O O . VAL A 1 105 ? -0.491 3.115 -9.968 1.00 94.12 105 VAL A O 1
ATOM 790 N N . MET A 1 106 ? -0.914 4.760 -8.502 1.00 93.38 106 MET A N 1
ATOM 791 C CA . MET A 1 106 ? -0.554 5.831 -9.435 1.00 93.38 106 MET A CA 1
ATOM 792 C C . MET A 1 106 ? 0.918 5.766 -9.826 1.00 93.38 106 MET A C 1
ATOM 794 O O . MET A 1 106 ? 1.248 5.889 -11.000 1.00 93.38 106 MET A O 1
ATOM 798 N N . THR A 1 107 ? 1.794 5.473 -8.870 1.00 91.56 107 THR A N 1
ATOM 799 C CA . THR A 1 107 ? 3.223 5.276 -9.126 1.00 91.56 107 THR A CA 1
ATOM 800 C C . THR A 1 107 ? 3.466 4.126 -10.108 1.00 91.56 107 THR A C 1
ATOM 802 O O . THR A 1 107 ? 4.253 4.267 -11.043 1.00 91.56 107 THR A O 1
ATOM 805 N N . LEU A 1 108 ? 2.748 3.009 -9.950 1.00 91.12 108 LEU A N 1
ATOM 806 C CA . LEU A 1 108 ? 2.799 1.869 -10.867 1.00 91.12 108 LEU A CA 1
ATOM 807 C C . LEU A 1 108 ? 2.322 2.238 -12.277 1.00 91.12 108 LEU A C 1
ATOM 809 O O . LEU A 1 108 ? 3.003 1.927 -13.255 1.00 91.12 108 LEU A O 1
ATOM 813 N N . LEU A 1 109 ? 1.182 2.928 -12.386 1.00 90.38 109 LEU A N 1
ATOM 814 C CA . LEU A 1 109 ? 0.634 3.395 -13.663 1.00 90.38 109 LEU A CA 1
ATOM 815 C C . LEU A 1 109 ? 1.603 4.333 -14.384 1.00 90.38 109 LEU A C 1
ATOM 817 O O . LEU A 1 109 ? 1.891 4.150 -15.566 1.00 90.38 109 LEU A O 1
ATOM 821 N N . VAL A 1 110 ? 2.142 5.309 -13.659 1.00 87.94 110 VAL A N 1
ATOM 822 C CA . VAL A 1 110 ? 3.074 6.300 -14.195 1.00 87.94 110 VAL A CA 1
ATOM 823 C C . VAL A 1 110 ? 4.358 5.629 -14.681 1.00 87.94 110 VAL A C 1
ATOM 825 O O . VAL A 1 110 ? 4.768 5.871 -15.815 1.00 87.94 110 VAL A O 1
ATOM 828 N N . ALA A 1 111 ? 4.954 4.755 -13.866 1.00 86.81 111 ALA A N 1
ATOM 829 C CA . ALA A 1 111 ? 6.239 4.131 -14.168 1.00 86.81 111 ALA A CA 1
ATOM 830 C C . ALA A 1 111 ? 6.172 3.096 -15.300 1.00 86.81 111 ALA A C 1
ATOM 832 O O . ALA A 1 111 ? 7.061 3.081 -16.145 1.00 86.81 111 ALA A O 1
ATOM 833 N N . TYR A 1 112 ? 5.137 2.248 -15.335 1.00 83.31 112 TYR A N 1
ATOM 834 C CA . TYR A 1 112 ? 5.075 1.117 -16.272 1.00 83.31 112 TYR A CA 1
ATOM 835 C C . TYR A 1 112 ? 4.147 1.340 -17.469 1.00 83.31 112 TYR A C 1
ATOM 837 O O . TYR A 1 112 ? 4.361 0.742 -18.520 1.00 83.31 112 TYR A O 1
ATOM 845 N N . PHE A 1 113 ? 3.112 2.176 -17.346 1.00 83.56 113 PHE A N 1
ATOM 846 C CA . PHE A 1 113 ? 2.050 2.244 -18.356 1.00 83.56 113 PHE A CA 1
ATOM 847 C C . PHE A 1 113 ? 1.951 3.585 -19.085 1.00 83.56 113 PHE A C 1
ATOM 849 O O . PHE A 1 113 ? 1.431 3.596 -20.201 1.00 83.56 113 PHE A O 1
ATOM 856 N N . TYR A 1 114 ? 2.443 4.681 -18.498 1.00 86.19 114 TYR A N 1
ATOM 857 C CA . TYR A 1 114 ? 2.275 6.034 -19.043 1.00 86.19 114 TYR A CA 1
ATOM 858 C C . TYR A 1 114 ? 3.585 6.652 -19.555 1.00 86.19 114 TYR A C 1
ATOM 860 O O . TYR A 1 114 ? 3.729 6.864 -20.760 1.00 86.19 114 TYR A O 1
ATOM 868 N N . LEU A 1 115 ? 4.563 6.903 -18.673 1.00 85.38 115 LEU A N 1
ATOM 869 C CA . LEU A 1 115 ? 5.782 7.653 -19.016 1.00 85.38 115 LEU A CA 1
ATOM 870 C C . LEU A 1 115 ? 6.630 7.002 -20.119 1.00 85.38 115 LEU A C 1
ATOM 872 O O . LEU A 1 115 ? 6.997 7.718 -21.051 1.00 85.38 115 LEU A O 1
ATOM 876 N N . PRO A 1 116 ? 6.933 5.686 -20.077 1.00 81.44 116 PRO A N 1
ATOM 877 C CA . PRO A 1 116 ? 7.751 5.068 -21.118 1.00 81.44 116 PRO A CA 1
ATOM 878 C C . PRO A 1 116 ? 7.090 5.135 -22.496 1.00 81.44 116 PRO A C 1
ATOM 880 O O . PRO A 1 116 ? 7.770 5.310 -23.499 1.00 81.44 116 PRO A O 1
ATOM 883 N N . LYS A 1 117 ? 5.756 5.046 -22.557 1.00 82.31 117 LYS A N 1
ATOM 884 C CA . LYS A 1 117 ? 5.020 5.113 -23.823 1.00 82.31 117 LYS A CA 1
ATOM 885 C C . LYS A 1 117 ? 5.075 6.510 -24.423 1.00 82.31 117 LYS A C 1
ATOM 887 O O . LYS A 1 117 ? 5.429 6.647 -25.583 1.00 82.31 117 LYS A O 1
ATOM 892 N N . ILE A 1 118 ? 4.793 7.540 -23.626 1.00 84.94 118 ILE A N 1
ATOM 893 C CA . ILE A 1 118 ? 4.832 8.930 -24.102 1.00 84.94 118 ILE A CA 1
ATOM 894 C C . ILE A 1 118 ? 6.239 9.325 -24.549 1.00 84.94 118 ILE A C 1
ATOM 896 O O . ILE A 1 118 ? 6.387 9.995 -25.563 1.00 84.94 118 ILE A O 1
ATOM 900 N N . ALA A 1 119 ? 7.270 8.877 -23.830 1.00 82.88 119 ALA A N 1
ATOM 901 C CA . ALA A 1 119 ? 8.655 9.203 -24.156 1.00 82.88 119 ALA A CA 1
ATOM 902 C C . ALA A 1 119 ? 9.136 8.621 -25.498 1.00 82.88 119 ALA A C 1
ATOM 904 O O . ALA A 1 119 ? 10.082 9.154 -26.065 1.00 82.88 119 ALA A O 1
ATOM 905 N N . ASN A 1 120 ? 8.499 7.555 -25.996 1.00 82.19 120 ASN A N 1
ATOM 906 C CA . ASN A 1 120 ? 8.863 6.876 -27.247 1.00 82.19 120 ASN A CA 1
ATOM 907 C C . ASN A 1 120 ? 7.769 6.996 -28.335 1.00 82.19 120 ASN A C 1
ATOM 909 O O . ASN A 1 120 ? 7.818 6.287 -29.334 1.00 82.19 120 ASN A O 1
ATOM 913 N N . MET A 1 121 ? 6.761 7.854 -28.130 1.00 78.25 121 MET A N 1
ATOM 914 C CA . MET A 1 121 ? 5.743 8.209 -29.137 1.00 78.25 121 MET A CA 1
ATOM 915 C C . MET A 1 121 ? 6.138 9.428 -29.990 1.00 78.25 121 MET A C 1
ATOM 917 O O . MET A 1 121 ? 5.397 9.774 -30.911 1.00 78.25 121 MET A O 1
ATOM 921 N N . ALA A 1 122 ? 7.252 10.085 -29.659 1.00 55.88 122 ALA A N 1
ATOM 922 C CA . ALA A 1 122 ? 7.856 11.177 -30.424 1.00 55.88 122 ALA A CA 1
ATOM 923 C C . ALA A 1 122 ? 8.884 10.631 -31.422 1.00 55.88 122 ALA A C 1
ATOM 925 O O . ALA A 1 122 ? 8.991 11.227 -32.516 1.00 55.88 122 ALA A O 1
#

Foldseek 3Di:
DVLLVVLVVLLVVLLVLLQVLLVVLVVCCVVQPLVNQPVLDPDQDPLLSVLNVVSVCLSVVSVVLSVVLVVQLVCLVPDPDDPVVSSVSSNVSSVVSVVSSVVNVVSCCCNPPNPSNVRPVD

Radius of gyration: 18.13 Å; chains: 1; bounding box: 40×22×58 Å